Protein AF-A0A6G9SRS8-F1 (afdb_monomer_lite)

Radius of gyration: 13.27 Å; chains: 1; bounding box: 34×21×32 Å

Structure (mmCIF, N/CA/C/O backbone):
data_AF-A0A6G9SRS8-F1
#
_entry.id   AF-A0A6G9SRS8-F1
#
loop_
_atom_site.group_PDB
_atom_site.id
_atom_site.type_symbol
_atom_site.label_atom_id
_atom_site.label_alt_id
_atom_site.label_comp_id
_atom_site.label_asym_id
_atom_site.label_entity_id
_atom_site.label_seq_id
_atom_site.pdbx_PDB_ins_code
_atom_site.Cartn_x
_atom_site.Cartn_y
_atom_site.Cartn_z
_atom_site.occupancy
_atom_site.B_iso_or_equiv
_atom_site.auth_seq_id
_atom_site.auth_comp_id
_atom_site.auth_asym_id
_atom_site.auth_atom_id
_atom_site.pdbx_PDB_model_num
ATOM 1 N N . MET A 1 1 ? 15.128 5.320 15.007 1.00 58.34 1 MET A N 1
ATOM 2 C CA . MET A 1 1 ? 14.797 3.883 15.140 1.00 58.34 1 MET A CA 1
ATOM 3 C C . MET A 1 1 ? 14.034 3.466 13.896 1.00 58.34 1 MET A C 1
ATOM 5 O O . MET A 1 1 ? 13.104 4.189 13.547 1.00 58.34 1 MET A O 1
ATOM 9 N N . PRO A 1 2 ? 14.419 2.388 13.192 1.00 59.31 2 PRO A N 1
ATOM 10 C CA . PRO A 1 2 ? 13.613 1.904 12.082 1.00 59.31 2 PRO A CA 1
ATOM 11 C C . PRO A 1 2 ? 12.251 1.531 12.663 1.00 59.31 2 PRO A C 1
ATOM 13 O O . PRO A 1 2 ? 12.156 0.769 13.623 1.00 59.31 2 PRO A O 1
ATOM 16 N N . THR A 1 3 ? 11.206 2.177 12.165 1.00 63.75 3 THR A N 1
ATOM 17 C CA . THR A 1 3 ? 9.845 2.019 12.666 1.00 63.75 3 THR A CA 1
ATOM 18 C C . THR A 1 3 ? 9.459 0.551 12.481 1.00 63.75 3 THR A C 1
ATOM 20 O O . THR A 1 3 ? 9.300 0.102 11.347 1.00 63.75 3 THR A O 1
ATOM 23 N N . GLN A 1 4 ? 9.344 -0.218 13.570 1.00 75.25 4 GLN A N 1
ATOM 24 C CA . GLN A 1 4 ? 8.895 -1.618 13.546 1.00 75.25 4 GLN A CA 1
ATOM 25 C C . GLN A 1 4 ? 7.380 -1.683 13.311 1.00 75.25 4 GLN A C 1
ATOM 27 O O . GLN A 1 4 ? 6.628 -2.245 14.102 1.00 75.25 4 GLN A O 1
ATOM 32 N N . LYS A 1 5 ? 6.895 -1.047 12.241 1.00 81.94 5 LYS A N 1
ATOM 33 C CA . LYS A 1 5 ? 5.510 -1.248 11.827 1.00 81.94 5 LYS A CA 1
ATOM 34 C C . LYS A 1 5 ? 5.361 -2.710 11.387 1.00 81.94 5 LYS A C 1
ATOM 36 O O . LYS A 1 5 ? 6.242 -3.189 10.662 1.00 81.94 5 LYS A O 1
ATOM 41 N N . PRO A 1 6 ? 4.285 -3.407 11.798 1.00 89.06 6 PRO A N 1
ATOM 42 C CA . PRO A 1 6 ? 3.974 -4.737 11.290 1.00 89.06 6 PRO A CA 1
ATOM 43 C C . PRO A 1 6 ? 3.997 -4.750 9.760 1.00 89.06 6 PRO A C 1
ATOM 45 O O . PRO A 1 6 ? 3.560 -3.792 9.118 1.00 89.06 6 PRO A O 1
ATOM 48 N N . ARG A 1 7 ? 4.545 -5.819 9.179 1.00 90.19 7 ARG A N 1
ATOM 49 C CA . ARG A 1 7 ? 4.660 -5.990 7.728 1.00 90.19 7 ARG A CA 1
ATOM 50 C C . ARG A 1 7 ? 3.808 -7.164 7.285 1.00 90.19 7 ARG A C 1
ATOM 52 O O . ARG A 1 7 ? 3.803 -8.204 7.934 1.00 90.19 7 ARG A O 1
ATOM 59 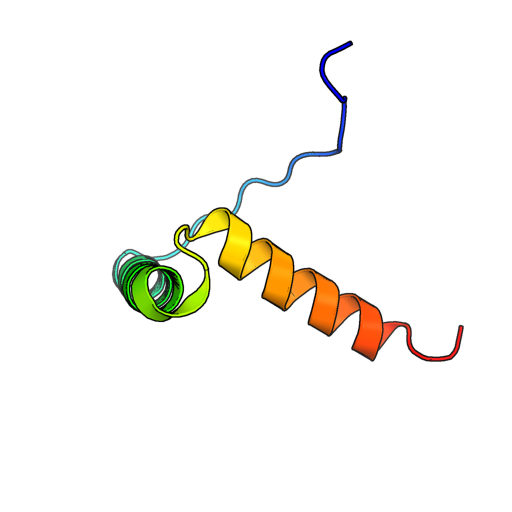N N . VAL A 1 8 ? 3.144 -6.990 6.151 1.00 90.81 8 VAL A N 1
ATOM 60 C CA . VAL A 1 8 ? 2.409 -8.043 5.453 1.00 90.81 8 VAL A CA 1
ATOM 61 C C . VAL A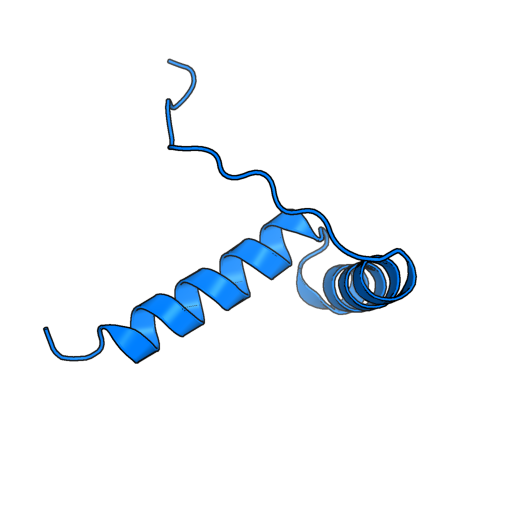 1 8 ? 2.987 -8.153 4.048 1.00 90.81 8 VAL A C 1
ATOM 63 O O . VAL A 1 8 ? 3.263 -7.139 3.408 1.00 90.81 8 VAL A O 1
ATOM 66 N N . THR A 1 9 ? 3.183 -9.382 3.580 1.00 94.00 9 THR A N 1
ATOM 67 C CA . THR A 1 9 ? 3.553 -9.676 2.193 1.00 94.00 9 THR A CA 1
ATOM 68 C C . THR A 1 9 ? 2.337 -10.255 1.490 1.00 94.00 9 THR A C 1
ATOM 70 O O . THR A 1 9 ? 1.763 -11.231 1.964 1.00 94.00 9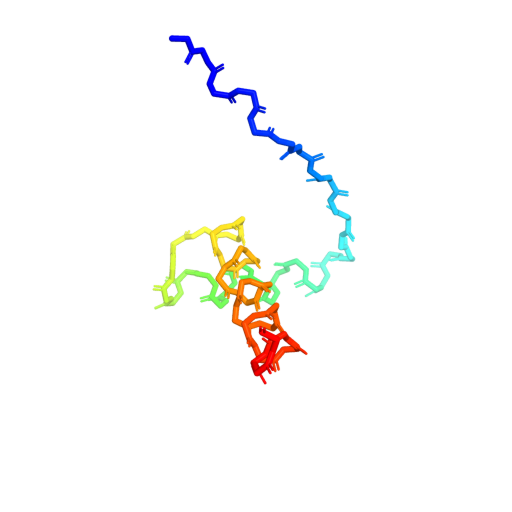 THR A O 1
ATOM 73 N N . VAL A 1 10 ? 1.960 -9.659 0.361 1.00 92.06 10 VAL A N 1
ATOM 74 C CA . VAL A 1 10 ? 0.857 -10.117 -0.489 1.00 92.06 10 VAL A CA 1
ATOM 75 C C . VAL A 1 10 ? 1.443 -10.536 -1.831 1.00 92.06 10 VAL A C 1
ATOM 77 O O . VAL A 1 10 ? 2.367 -9.889 -2.327 1.00 92.06 10 VAL A O 1
ATOM 80 N N . ARG A 1 11 ? 0.942 -11.638 -2.388 1.00 96.06 11 ARG A N 1
ATOM 81 C CA . ARG A 1 11 ? 1.270 -12.096 -3.740 1.00 96.06 11 ARG A CA 1
ATOM 82 C C . ARG A 1 11 ? 0.032 -11.924 -4.606 1.00 96.06 11 ARG A C 1
ATOM 84 O O . ARG A 1 11 ? -1.066 -12.194 -4.131 1.00 96.06 11 ARG A O 1
ATOM 91 N N . PHE A 1 12 ? 0.249 -11.470 -5.828 1.00 96.31 12 PHE A N 1
ATOM 92 C CA . PHE A 1 12 ? -0.772 -11.282 -6.848 1.00 96.31 12 PHE A CA 1
ATOM 93 C C . PHE A 1 12 ? -0.387 -12.118 -8.058 1.00 96.31 12 PHE A C 1
ATOM 95 O O . PHE A 1 12 ? 0.808 -12.367 -8.268 1.00 96.31 12 PHE A O 1
ATOM 102 N N . GLU A 1 13 ? -1.380 -12.511 -8.842 1.00 98.12 13 GLU A N 1
ATOM 103 C CA . GLU A 1 13 ? -1.113 -13.013 -10.184 1.00 98.12 13 GLU A CA 1
ATOM 104 C C . GLU A 1 13 ? -0.532 -11.886 -11.056 1.00 98.12 13 GLU A C 1
ATOM 106 O O . GLU A 1 13 ? -0.666 -10.693 -10.755 1.00 98.12 13 GLU A O 1
ATOM 111 N N . GLU A 1 14 ? 0.162 -12.253 -12.132 1.00 97.75 14 GLU A N 1
ATOM 112 C CA . GLU A 1 14 ? 0.866 -11.286 -12.984 1.00 97.75 14 GLU A CA 1
ATOM 113 C C . GLU A 1 14 ? -0.095 -10.256 -13.601 1.00 97.75 14 GLU A C 1
ATOM 115 O O . GLU A 1 14 ? 0.183 -9.057 -13.594 1.00 97.75 14 GLU A O 1
ATOM 120 N N . ASP A 1 15 ? -1.266 -10.697 -14.069 1.00 98.12 15 ASP A N 1
ATOM 121 C CA . ASP A 1 15 ? -2.254 -9.817 -14.694 1.00 98.12 15 ASP A CA 1
ATOM 122 C C . ASP A 1 15 ? -2.929 -8.872 -13.684 1.00 98.12 15 ASP A C 1
ATOM 124 O O . ASP A 1 15 ? -3.278 -7.736 -14.019 1.00 98.12 15 ASP A O 1
ATOM 128 N N . GLU A 1 16 ? -3.106 -9.317 -12.440 1.00 97.62 16 GLU A N 1
ATOM 129 C CA . GLU A 1 16 ? -3.597 -8.495 -11.334 1.00 97.62 16 GLU A CA 1
ATOM 130 C C . GLU A 1 16 ? -2.581 -7.416 -10.963 1.00 97.62 16 GLU A C 1
ATOM 132 O O . GLU A 1 16 ? -2.942 -6.246 -10.795 1.00 97.62 16 GLU A O 1
ATOM 137 N N . TYR A 1 17 ? -1.303 -7.793 -10.868 1.00 97.31 17 TYR A N 1
ATOM 138 C CA . TYR A 1 17 ? -0.234 -6.859 -10.539 1.00 97.31 17 TYR A CA 1
ATOM 139 C C . TYR A 1 17 ? -0.098 -5.763 -11.598 1.00 97.31 17 TYR A C 1
ATOM 141 O O . TYR A 1 17 ? 0.046 -4.587 -11.254 1.00 97.31 17 TYR A O 1
ATOM 149 N N . GLU A 1 18 ? -0.242 -6.111 -12.875 1.00 97.88 18 GLU A N 1
ATOM 150 C CA . GLU A 1 18 ? -0.115 -5.140 -13.960 1.00 97.88 18 GLU A CA 1
ATOM 151 C C . GLU A 1 18 ? -1.287 -4.153 -14.008 1.00 97.88 18 GLU A C 1
ATOM 153 O O . GLU A 1 18 ? -1.077 -2.961 -14.247 1.00 97.88 18 GLU A O 1
ATOM 158 N N . LYS A 1 19 ? -2.501 -4.589 -13.646 1.00 97.69 19 LYS A N 1
ATOM 159 C CA . LYS A 1 19 ? -3.638 -3.679 -13.412 1.00 97.69 19 LYS A CA 1
ATOM 160 C C . LYS A 1 19 ? -3.364 -2.731 -12.239 1.00 97.69 19 LYS A C 1
ATOM 162 O O . LYS A 1 19 ? -3.608 -1.529 -12.350 1.00 97.69 19 LYS A O 1
ATOM 167 N N . LEU A 1 20 ? -2.826 -3.243 -11.126 1.00 96.75 20 LEU A N 1
ATOM 168 C CA . LEU A 1 20 ? -2.469 -2.418 -9.963 1.00 96.75 20 LEU A CA 1
ATOM 169 C C . LEU A 1 20 ? -1.380 -1.396 -10.296 1.00 96.75 20 LEU A C 1
ATOM 171 O O . LEU A 1 20 ? -1.428 -0.270 -9.806 1.00 96.75 20 LEU A O 1
ATOM 175 N N . LYS A 1 21 ? -0.404 -1.771 -11.122 1.00 97.06 21 LYS A N 1
ATOM 176 C CA . LYS A 1 21 ? 0.677 -0.889 -11.560 1.00 97.06 21 LYS A CA 1
ATOM 177 C C . LYS A 1 21 ? 0.156 0.254 -12.424 1.00 97.06 21 LYS A C 1
ATOM 179 O O . LYS A 1 21 ? 0.440 1.406 -12.107 1.00 97.06 21 LYS A O 1
ATOM 184 N N . GLN A 1 22 ? -0.672 -0.048 -13.427 1.00 97.31 22 GLN A N 1
ATOM 185 C CA . GLN A 1 22 ? -1.320 0.969 -14.265 1.00 97.31 22 GLN A CA 1
ATOM 186 C C . GLN A 1 22 ? -2.152 1.946 -13.425 1.00 97.31 22 GLN A C 1
ATOM 188 O O . GLN A 1 22 ? -2.051 3.162 -13.589 1.00 97.31 22 GLN A O 1
ATOM 193 N N . TRP A 1 23 ? -2.932 1.425 -12.474 1.00 97.31 23 TRP A N 1
ATOM 194 C CA . TRP A 1 23 ? -3.713 2.273 -11.577 1.00 97.31 23 TRP A CA 1
ATOM 195 C C . TRP A 1 23 ? -2.808 3.137 -10.689 1.00 97.31 23 TRP A C 1
ATOM 197 O O . TRP A 1 23 ? -2.980 4.356 -10.612 1.00 97.31 23 TRP A O 1
ATOM 207 N N . ALA A 1 24 ? -1.788 2.541 -10.071 1.00 96.25 24 ALA A N 1
ATOM 208 C CA . ALA A 1 24 ? -0.871 3.261 -9.202 1.00 96.25 24 ALA A CA 1
ATOM 209 C C . ALA A 1 24 ? -0.150 4.395 -9.941 1.00 96.25 24 ALA A C 1
ATOM 211 O O . ALA A 1 24 ? -0.062 5.493 -9.396 1.00 96.25 24 ALA A O 1
ATOM 212 N N . GLU A 1 25 ? 0.324 4.167 -11.166 1.00 95.19 25 GLU A N 1
ATOM 213 C CA . GLU A 1 25 ? 0.988 5.186 -11.989 1.00 95.19 25 GLU A CA 1
ATOM 214 C C . GLU A 1 25 ? 0.095 6.408 -12.250 1.00 95.19 25 GLU A C 1
ATOM 216 O O . GLU A 1 25 ? 0.592 7.534 -12.256 1.00 95.19 25 GLU A O 1
ATOM 221 N N . SER A 1 26 ? -1.217 6.201 -12.393 1.00 92.94 26 SER A N 1
ATOM 222 C CA . SER A 1 26 ? -2.173 7.283 -12.653 1.00 92.94 26 SER A CA 1
ATOM 223 C C . SER A 1 26 ? -2.513 8.145 -11.427 1.00 92.94 26 SER A C 1
ATOM 225 O O . SER A 1 26 ? -2.788 9.333 -11.586 1.00 92.94 26 SER A O 1
ATOM 227 N N . GLU A 1 27 ? -2.463 7.589 -10.209 1.00 90.38 27 GLU A N 1
ATOM 228 C CA . GLU A 1 27 ? -3.005 8.264 -9.014 1.00 90.38 27 GLU A CA 1
ATOM 229 C C . GLU A 1 27 ? -2.019 8.408 -7.840 1.00 90.38 27 GLU A C 1
ATOM 231 O O . GLU A 1 27 ? -2.005 9.438 -7.166 1.00 90.38 27 GLU A O 1
ATOM 236 N N . ILE A 1 28 ? -1.207 7.384 -7.545 1.00 85.19 28 ILE A N 1
ATOM 237 C CA . ILE A 1 28 ? -0.512 7.235 -6.244 1.00 85.19 28 ILE A CA 1
ATOM 238 C C . ILE A 1 28 ? 0.995 6.903 -6.383 1.00 85.19 28 ILE A C 1
ATOM 240 O O . ILE A 1 28 ? 1.726 6.833 -5.398 1.00 85.19 28 ILE A O 1
ATOM 244 N N . ARG A 1 29 ? 1.512 6.790 -7.610 1.00 83.12 29 ARG A N 1
ATOM 245 C CA . ARG A 1 29 ? 2.906 6.498 -8.013 1.00 83.12 29 ARG A CA 1
ATOM 246 C C . ARG A 1 29 ? 3.426 5.085 -7.746 1.00 83.12 29 ARG A C 1
ATOM 248 O O . ARG A 1 29 ? 4.303 4.649 -8.483 1.00 83.12 29 ARG A O 1
ATOM 255 N N . THR A 1 30 ? 2.965 4.370 -6.715 1.00 95.75 30 THR A N 1
ATOM 256 C CA . THR A 1 30 ? 3.473 3.014 -6.41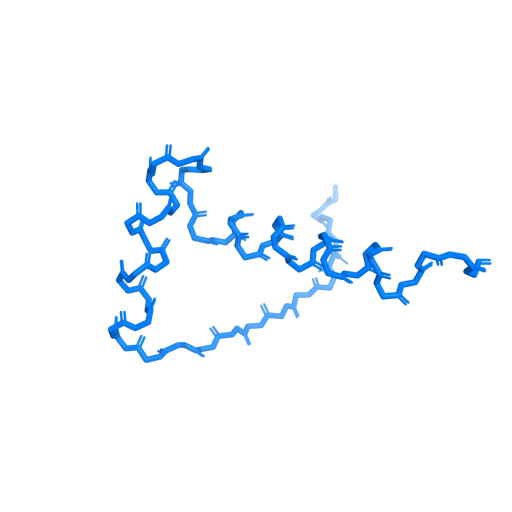4 1.00 95.75 30 THR A CA 1
ATOM 257 C C . THR A 1 30 ? 2.381 2.042 -5.969 1.00 95.75 30 THR A C 1
ATOM 259 O O . THR A 1 30 ? 1.472 2.407 -5.220 1.00 95.75 30 THR A O 1
ATOM 262 N N . VAL A 1 31 ? 2.499 0.774 -6.386 1.00 95.56 31 VAL A N 1
ATOM 263 C CA . VAL A 1 31 ? 1.558 -0.302 -6.017 1.00 95.56 31 VAL A CA 1
ATOM 264 C C . VAL A 1 31 ? 1.412 -0.459 -4.495 1.00 95.56 31 VAL A C 1
ATOM 266 O O . VAL A 1 31 ? 0.278 -0.519 -4.024 1.00 95.56 31 VAL A O 1
ATOM 269 N N . PRO A 1 32 ? 2.488 -0.455 -3.675 1.00 94.69 32 PRO A N 1
ATOM 270 C CA . PRO A 1 32 ? 2.339 -0.567 -2.224 1.00 94.69 32 PRO A CA 1
ATOM 271 C C . PRO A 1 32 ? 1.517 0.566 -1.598 1.00 94.69 32 PRO A C 1
ATOM 273 O O . PRO A 1 32 ? 0.743 0.321 -0.674 1.00 94.69 32 PRO A O 1
ATOM 276 N N . GLN A 1 33 ? 1.664 1.801 -2.089 1.00 94.19 33 GLN A N 1
ATOM 277 C CA . GLN A 1 33 ? 0.890 2.936 -1.579 1.00 94.19 33 GLN A CA 1
ATOM 278 C C . GLN A 1 33 ? -0.577 2.860 -2.010 1.00 94.19 33 GLN A C 1
ATOM 280 O O . GLN A 1 33 ? -1.449 3.176 -1.202 1.00 94.19 33 GLN A O 1
ATOM 285 N N . LEU A 1 34 ? -0.851 2.395 -3.234 1.00 96.12 34 LEU A N 1
ATOM 286 C CA . LEU A 1 34 ? -2.213 2.134 -3.703 1.00 96.12 34 LEU A CA 1
ATOM 287 C C . LEU A 1 34 ? -2.898 1.078 -2.826 1.00 96.12 34 LEU A C 1
ATOM 289 O O . LEU A 1 34 ? -3.977 1.327 -2.292 1.00 96.12 34 LEU A O 1
ATOM 293 N N . VAL A 1 35 ? -2.240 -0.068 -2.610 1.00 95.69 35 VAL A N 1
ATOM 294 C CA . VAL A 1 35 ? -2.752 -1.142 -1.742 1.00 95.69 35 VAL A CA 1
ATOM 295 C C . VAL A 1 35 ? -3.022 -0.611 -0.335 1.00 95.69 35 VAL A C 1
ATOM 297 O O . VAL A 1 35 ? -4.090 -0.854 0.222 1.00 95.69 35 VAL A O 1
ATOM 300 N N . TYR A 1 36 ? -2.094 0.167 0.229 1.00 93.88 36 TYR A N 1
ATOM 301 C CA . TYR A 1 36 ? -2.284 0.789 1.537 1.00 93.88 36 TYR A CA 1
ATOM 302 C C . TYR A 1 36 ? -3.515 1.707 1.573 1.00 93.88 36 TYR A C 1
ATOM 304 O O . TYR A 1 36 ? -4.328 1.587 2.486 1.00 93.88 36 TYR A O 1
ATOM 312 N N . ALA A 1 37 ? -3.688 2.589 0.58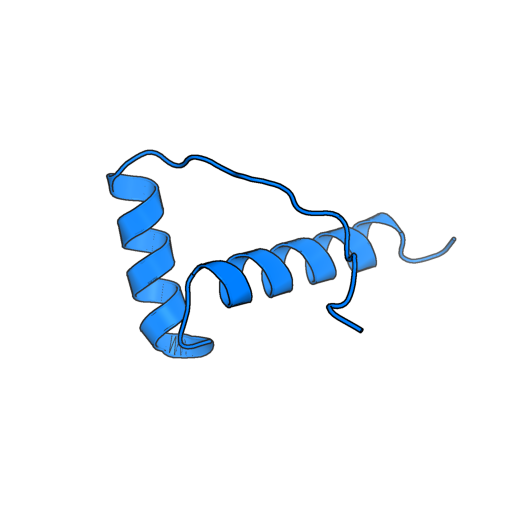5 1.00 94.81 37 ALA A N 1
ATOM 313 C CA . ALA A 1 37 ? -4.814 3.520 0.535 1.00 94.81 37 ALA A CA 1
ATOM 314 C C . ALA A 1 37 ? -6.167 2.793 0.459 1.00 94.81 37 ALA A C 1
ATOM 316 O O . ALA A 1 37 ? -7.086 3.118 1.214 1.00 94.81 37 ALA A O 1
ATOM 317 N N . VAL A 1 38 ? -6.267 1.773 -0.400 1.00 95.62 38 VAL A N 1
ATOM 318 C CA . VAL A 1 38 ? -7.475 0.947 -0.544 1.00 95.62 38 VAL A CA 1
ATOM 319 C C . VAL A 1 38 ? -7.792 0.213 0.759 1.00 95.62 38 VAL A C 1
ATOM 321 O O . VAL A 1 38 ? -8.926 0.265 1.233 1.00 95.62 38 VAL A O 1
ATOM 324 N N . VAL A 1 39 ? -6.792 -0.424 1.378 1.00 95.88 39 VAL A N 1
ATOM 325 C CA . VAL A 1 39 ? -6.978 -1.167 2.632 1.00 95.88 39 VAL A CA 1
ATOM 326 C C . VAL A 1 39 ? -7.383 -0.238 3.775 1.00 95.88 39 VAL A C 1
ATOM 328 O O . VAL A 1 39 ? -8.309 -0.563 4.512 1.00 95.88 39 VAL A O 1
ATOM 331 N N . ILE A 1 40 ? -6.750 0.930 3.922 1.00 95.38 40 ILE A N 1
ATOM 332 C CA . ILE A 1 40 ? -7.120 1.895 4.968 1.00 95.38 40 ILE A CA 1
ATOM 333 C C . ILE A 1 40 ? -8.553 2.388 4.779 1.00 95.38 40 ILE A C 1
ATOM 335 O O . ILE A 1 40 ? -9.295 2.445 5.757 1.00 95.38 40 ILE A O 1
ATOM 339 N N . LYS A 1 41 ? -8.966 2.688 3.543 1.00 95.75 41 LYS A N 1
ATOM 340 C CA . LYS A 1 41 ? -10.351 3.073 3.255 1.00 95.75 41 LYS A CA 1
ATOM 341 C C . LYS A 1 41 ? -11.329 1.958 3.638 1.00 95.75 41 LYS A C 1
ATOM 343 O O . LYS A 1 41 ? -12.300 2.221 4.341 1.00 95.75 41 LYS A O 1
ATOM 348 N N . ALA A 1 42 ? -11.037 0.715 3.256 1.00 97.00 42 ALA A N 1
ATOM 349 C CA . ALA A 1 42 ? -11.867 -0.436 3.606 1.00 97.00 42 ALA A CA 1
ATOM 350 C C . ALA A 1 42 ? -11.944 -0.667 5.126 1.00 97.00 42 ALA A C 1
ATOM 352 O O . ALA A 1 42 ? -13.018 -0.953 5.649 1.00 97.00 42 ALA A O 1
ATOM 353 N N . LEU A 1 43 ? -10.832 -0.503 5.854 1.00 96.75 43 LEU A N 1
ATOM 354 C CA . LEU A 1 43 ? -10.809 -0.581 7.319 1.00 96.75 43 LEU A CA 1
ATOM 355 C C . LEU A 1 43 ? -11.667 0.521 7.947 1.00 96.75 43 LEU A C 1
ATOM 357 O O . LEU A 1 43 ? -12.477 0.238 8.824 1.00 96.75 43 LEU A O 1
ATOM 361 N N . GLN A 1 44 ? -11.526 1.762 7.480 1.00 96.38 44 GLN A N 1
ATOM 362 C CA . GLN A 1 44 ? -12.327 2.885 7.965 1.00 96.38 44 GLN A CA 1
ATOM 363 C C . GLN A 1 44 ? -13.817 2.665 7.733 1.00 96.38 44 GLN A C 1
ATOM 365 O O . GLN A 1 44 ? -14.604 2.980 8.612 1.00 96.38 44 GLN A O 1
ATOM 370 N N . GLU A 1 45 ? -14.206 2.132 6.575 1.00 96.62 45 GLU A N 1
ATOM 371 C CA . GLU A 1 45 ? -15.598 1.797 6.269 1.00 96.62 45 GLU A CA 1
ATOM 372 C C . GLU A 1 45 ? -16.103 0.632 7.126 1.00 96.62 45 GLU A C 1
ATOM 374 O O . GLU A 1 45 ? -17.226 0.680 7.626 1.00 96.62 45 GLU A O 1
ATOM 379 N N . LYS A 1 46 ? -15.269 -0.393 7.339 1.00 96.38 46 LYS A N 1
ATOM 380 C CA . LYS A 1 46 ? -15.621 -1.582 8.120 1.00 96.38 46 LYS A CA 1
ATOM 381 C C . LYS A 1 46 ? -15.839 -1.279 9.601 1.00 96.38 46 LYS A C 1
ATOM 383 O O . LYS A 1 46 ? -16.739 -1.864 10.197 1.00 96.38 46 LYS A O 1
ATOM 388 N N . PHE A 1 47 ? -15.025 -0.390 10.162 1.00 95.94 47 PHE A N 1
ATOM 389 C CA . PHE A 1 47 ? -15.042 -0.006 11.576 1.00 95.94 47 PHE A CA 1
ATOM 390 C C . PHE A 1 47 ? -15.647 1.391 11.793 1.00 95.94 47 PHE A C 1
ATOM 392 O O . PHE A 1 47 ? -15.423 2.030 12.818 1.00 95.94 47 PHE A O 1
ATOM 399 N N . LYS A 1 48 ? -16.421 1.899 10.823 1.00 83.75 48 LYS A N 1
ATOM 400 C CA . LYS A 1 48 ? -17.106 3.189 10.946 1.00 83.75 48 LYS A CA 1
ATOM 401 C C . LYS A 1 48 ? -18.245 3.071 11.964 1.00 83.75 48 LYS A C 1
ATOM 403 O O . LYS A 1 48 ? -19.332 2.625 11.608 1.00 83.75 48 LYS A O 1
ATOM 408 N N . GLY A 1 49 ? -18.013 3.504 13.202 1.00 70.75 49 GLY A N 1
ATOM 409 C CA . GLY A 1 49 ? -19.034 3.548 14.259 1.00 70.75 49 GLY A CA 1
ATOM 410 C C . GLY A 1 49 ? -18.786 2.640 15.467 1.00 70.75 49 GLY A C 1
ATOM 411 O O . GLY A 1 49 ? -19.661 2.576 16.327 1.00 70.75 49 GLY A O 1
ATOM 412 N N . GLU A 1 50 ? -17.633 1.969 15.540 1.00 55.72 50 GLU A N 1
ATOM 413 C CA . GLU A 1 50 ? -17.009 1.613 16.830 1.00 55.72 50 GLU A CA 1
ATOM 414 C C . GLU A 1 50 ? -16.335 2.848 17.450 1.00 55.72 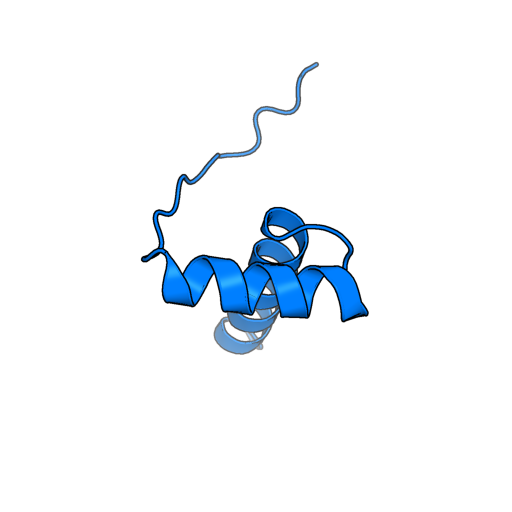50 GLU A C 1
ATOM 416 O O . GLU A 1 50 ? -16.337 2.950 18.697 1.00 55.72 50 GLU A O 1
#

Sequence (50 aa):
MPTQKPRVTVRFEEDEYEKLKQWAESEIRTVPQLVYAVVIKALQEKFKGE

Secondary structure (DSSP, 8-state):
-------------HHHHHHHHHHHHHHTSSHHHHHHHHHHHHHHHHTTT-

Foldseek 3Di:
DPPPDDDDDDDDDPVVVVVLCVVCVVPPVDSVRSVVVVVVVVVCVVPVPD

pLDDT: mean 90.71, std 10.9, range [55.72, 98.12]